Protein AF-A0A3U1AIW7-F1 (afdb_monomer)

InterPro domains:
  IPR001387 Cro/C1-type, helix-turn-helix domain [PF12844] (73-133)
  IPR001387 Cro/C1-type, helix-turn-helix domain [PS50943] (74-128)
  IPR001387 Cro/C1-type, helix-turn-helix domain [SM00530] (73-128)
  IPR001387 Cro/C1-type, helix-turn-helix domain [cd00093] (71-128)
  IPR010982 Lambda repressor-like, DNA-binding domain superfamily [G3DSA:1.10.260.40] (68-135)
  IPR010982 Lambda repressor-like, DNA-binding domain superfamily [SSF47413] (69-133)

Nearest PDB structures (foldseek):
  3jxc-assembly1_L  TM=9.419E-01  e=4.865E-04  Lederbergvirus P22
  6jq1-assembly1_A  TM=8.300E-01  e=6.456E-03  Deinococcus geothermalis DSM 11300
  1y7y-assembly1_B  TM=8.790E-01  e=1.201E-02  Aeromonas hydrophila
  3f52-assembly1_A  TM=8.547E-01  e=2.352E-02  Corynebacterium glutamicum
  2b5a-assembly1_A  TM=8.130E-01  e=2.477E-02  [Bacillus] caldolyticus

Secondary structure (DSSP, 8-state):
--EETTEE-SHHHHHHHHHHHHHHHHHHHTSTTSHHHHHHHHHHHHHHHHHHHHTTGGG------GGGSHHHHHHHHHHHTT--HHHHHHHHTS-HHHHHHHHTTSSPPPHHHHHHHHHHHTS-HHHHHHSPPPP---

Foldseek 3Di:
DDADVNQDLDPVSLVVVLVVLLVVLVVQCVPPVCVVVSVVSNVSNVVSNVVSVVVVVPDDPDDDPVLFDLLCLLVVLCVVVVHDLCRLCVQQVHDSVVNVCSNVVVDPDPPVCLVSSCVSSVHDSCCSNGVDDDPPPD

Structure (mmCIF, N/CA/C/O backbone):
data_AF-A0A3U1AIW7-F1
#
_entry.id   AF-A0A3U1AIW7-F1
#
loop_
_atom_site.group_PDB
_atom_site.id
_atom_site.type_symbol
_atom_site.label_atom_id
_atom_site.label_alt_id
_atom_site.label_comp_id
_atom_site.label_asym_id
_atom_site.label_entity_id
_atom_site.label_seq_id
_atom_site.pdbx_PDB_ins_code
_atom_site.Cartn_x
_atom_site.Cartn_y
_atom_site.Cartn_z
_atom_site.occupancy
_atom_site.B_iso_or_equiv
_atom_site.auth_seq_id
_atom_site.auth_comp_id
_atom_site.auth_asym_id
_atom_site.auth_atom_id
_atom_site.pdbx_PDB_model_num
ATOM 1 N N . MET A 1 1 ? -20.982 2.502 17.516 1.00 56.69 1 MET A N 1
ATOM 2 C CA . MET A 1 1 ? -20.085 2.677 16.355 1.00 56.69 1 MET A CA 1
ATOM 3 C C . MET A 1 1 ? -18.679 2.542 16.910 1.00 56.69 1 MET A C 1
ATOM 5 O O . MET A 1 1 ? -18.445 3.128 17.954 1.00 56.69 1 MET A O 1
ATOM 9 N N . LYS A 1 2 ? -17.823 1.667 16.367 1.00 62.81 2 LYS A N 1
ATOM 10 C CA . LYS A 1 2 ? -16.471 1.479 16.918 1.00 62.81 2 LYS A CA 1
ATOM 11 C C . LYS A 1 2 ? -15.625 2.680 16.483 1.00 62.81 2 LYS A C 1
ATOM 13 O O . LYS A 1 2 ? -15.344 2.817 15.296 1.00 62.81 2 LYS A O 1
ATOM 18 N N . ASP A 1 3 ? -15.258 3.533 17.424 1.00 80.06 3 ASP A N 1
ATOM 19 C CA . ASP A 1 3 ? -14.422 4.707 17.212 1.00 80.06 3 ASP A CA 1
ATOM 20 C C . ASP A 1 3 ? -13.232 4.713 18.185 1.00 80.06 3 ASP A C 1
ATOM 22 O O . ASP A 1 3 ? -13.234 4.046 19.220 1.00 80.06 3 ASP A O 1
ATOM 26 N N . PHE A 1 4 ? -12.176 5.426 17.812 1.00 83.44 4 PHE A N 1
ATOM 27 C CA . PHE A 1 4 ? -11.031 5.730 18.658 1.00 83.44 4 PHE A CA 1
ATOM 28 C C . PHE A 1 4 ? -11.041 7.233 18.907 1.00 83.44 4 PHE A C 1
ATOM 30 O O . PHE A 1 4 ? -10.742 8.010 18.004 1.00 83.44 4 PHE A O 1
ATOM 37 N N . ASN A 1 5 ? -11.449 7.657 20.105 1.00 84.44 5 ASN A N 1
ATOM 38 C CA . ASN A 1 5 ? -11.586 9.078 20.448 1.00 84.44 5 ASN A CA 1
ATOM 39 C C . ASN A 1 5 ? -12.424 9.874 19.420 1.00 84.44 5 ASN A C 1
ATOM 41 O O . ASN A 1 5 ? -12.081 11.000 19.067 1.00 84.44 5 ASN A O 1
ATOM 45 N N . GLY A 1 6 ? -13.505 9.277 18.901 1.00 84.31 6 GLY A N 1
ATOM 46 C CA . GLY A 1 6 ? -14.348 9.877 17.860 1.00 84.31 6 GLY A CA 1
ATOM 47 C C . GLY A 1 6 ? -13.862 9.673 16.418 1.00 84.31 6 GLY A C 1
ATOM 48 O O . GLY A 1 6 ? -14.581 10.030 15.486 1.00 84.31 6 GLY A O 1
ATOM 49 N N . LEU A 1 7 ? -12.681 9.081 16.200 1.00 85.94 7 LEU A N 1
ATOM 50 C CA . LEU A 1 7 ? -12.180 8.715 14.873 1.00 85.94 7 LEU A CA 1
ATOM 51 C C . LEU A 1 7 ? -12.704 7.338 14.455 1.00 85.94 7 LEU A C 1
ATOM 53 O O . LEU A 1 7 ? -12.595 6.362 15.193 1.00 85.94 7 LEU A O 1
ATOM 57 N N . SER A 1 8 ? -13.248 7.250 13.243 1.00 87.62 8 SER A N 1
ATOM 58 C CA . SER A 1 8 ? -13.753 6.004 12.649 1.00 87.62 8 SER A CA 1
ATOM 59 C C . SER A 1 8 ? -12.673 4.921 12.599 1.00 87.62 8 SER A C 1
ATOM 61 O O . 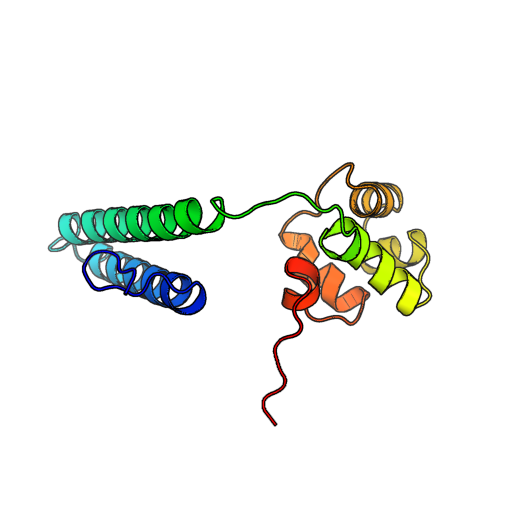SER A 1 8 ? -11.574 5.182 12.134 1.00 87.62 8 SER A O 1
ATOM 63 N N . LEU A 1 9 ? -12.965 3.691 13.020 1.00 86.62 9 LEU A N 1
ATOM 64 C CA . LEU A 1 9 ? -12.025 2.565 12.897 1.00 86.62 9 LEU A CA 1
ATOM 65 C C . LEU A 1 9 ? -12.164 1.791 11.575 1.00 86.62 9 LEU A C 1
ATOM 67 O O . LEU A 1 9 ? -11.628 0.694 11.445 1.00 86.62 9 LEU A O 1
ATOM 71 N N . MET A 1 10 ? -12.884 2.337 10.591 1.00 83.19 10 MET A N 1
ATOM 72 C CA . MET A 1 10 ? -12.970 1.731 9.261 1.00 83.19 10 MET A CA 1
ATOM 73 C C . MET A 1 10 ? -11.609 1.821 8.545 1.00 83.19 10 MET A C 1
ATOM 75 O O . MET A 1 10 ? -11.003 2.895 8.575 1.00 83.19 10 MET A O 1
ATOM 79 N N . PRO A 1 11 ? -11.130 0.764 7.858 1.00 79.44 11 PRO A N 1
ATOM 80 C CA . PRO A 1 11 ? -9.772 0.717 7.299 1.00 79.44 11 PRO A CA 1
ATOM 81 C C . PRO A 1 11 ? -9.395 1.926 6.429 1.00 79.44 11 PRO A C 1
ATOM 83 O O . PRO A 1 11 ? -8.320 2.505 6.586 1.00 79.44 11 PRO A O 1
ATOM 86 N N . GLN A 1 12 ? -10.302 2.370 5.556 1.00 77.69 12 GLN A N 1
ATOM 87 C CA . GLN A 1 12 ? -10.088 3.527 4.684 1.00 77.69 12 GLN A CA 1
ATOM 88 C C . GLN A 1 12 ? -9.984 4.859 5.445 1.00 77.69 12 GLN A C 1
ATOM 90 O O . GLN A 1 12 ? -9.244 5.755 5.030 1.00 77.69 12 GLN A O 1
ATOM 95 N N . ASP A 1 13 ? -10.706 4.990 6.559 1.00 87.00 13 ASP A N 1
ATOM 96 C CA . ASP A 1 13 ? -10.676 6.186 7.397 1.00 87.00 13 ASP A CA 1
ATOM 97 C C . ASP A 1 13 ? -9.420 6.184 8.261 1.00 87.00 13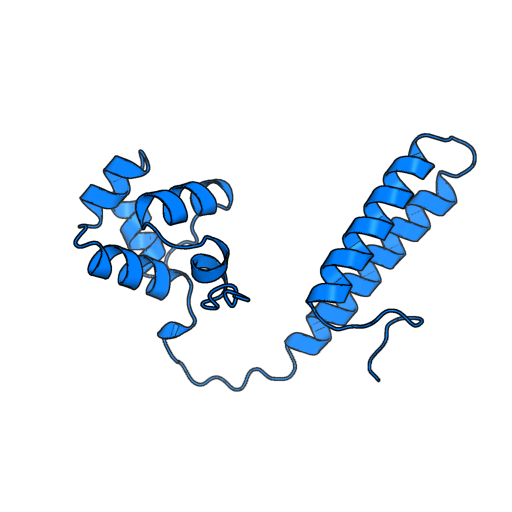 ASP A C 1
ATOM 99 O O . ASP A 1 13 ? -8.776 7.218 8.391 1.00 87.00 13 ASP A O 1
ATOM 103 N N . VAL A 1 14 ? -9.019 5.018 8.774 1.00 89.62 14 VAL A N 1
ATOM 104 C CA . VAL A 1 14 ? -7.794 4.842 9.561 1.00 89.62 14 VAL A CA 1
ATOM 105 C C . VAL A 1 14 ? -6.570 5.253 8.753 1.00 89.62 14 VAL A C 1
ATOM 107 O O . VAL A 1 14 ? -5.778 6.069 9.226 1.00 89.62 14 VAL A O 1
ATOM 110 N N . VAL A 1 15 ? -6.432 4.769 7.514 1.00 88.81 15 VAL A N 1
ATOM 111 C CA . VAL A 1 15 ? -5.304 5.138 6.642 1.00 88.81 15 VAL A CA 1
ATOM 112 C C . VAL A 1 15 ? -5.317 6.637 6.335 1.00 88.81 15 VAL A C 1
ATOM 114 O O . VAL A 1 15 ? -4.302 7.311 6.492 1.00 88.81 15 VAL A O 1
ATOM 117 N N . ARG A 1 16 ? -6.469 7.197 5.944 1.00 90.38 16 ARG A N 1
ATOM 118 C CA . ARG A 1 16 ? -6.572 8.625 5.603 1.00 90.38 16 ARG A CA 1
ATOM 119 C C . ARG A 1 16 ? -6.296 9.529 6.807 1.00 90.38 16 ARG A C 1
ATOM 121 O O . ARG A 1 16 ? -5.535 10.489 6.698 1.00 90.38 16 ARG A O 1
ATOM 128 N N . ASN A 1 17 ? -6.917 9.242 7.945 1.00 91.88 17 ASN A N 1
ATOM 129 C CA . ASN A 1 17 ? -6.809 10.056 9.150 1.00 91.88 17 ASN A CA 1
ATOM 130 C C . ASN A 1 17 ? -5.407 9.960 9.755 1.00 91.88 17 ASN A C 1
ATOM 132 O O . ASN A 1 17 ? -4.846 10.994 10.104 1.00 91.88 17 ASN A O 1
ATOM 136 N N . SER A 1 18 ? -4.807 8.765 9.821 1.00 92.88 18 SER A N 1
ATOM 137 C CA . SER A 1 18 ? -3.425 8.615 10.302 1.00 92.88 18 SER A CA 1
ATOM 138 C C . SER A 1 18 ? -2.440 9.399 9.435 1.00 92.88 18 SER A C 1
ATOM 140 O O . SER A 1 18 ? -1.609 10.129 9.971 1.00 92.88 18 SER A O 1
ATOM 142 N N . LEU A 1 19 ? -2.589 9.355 8.108 1.00 94.31 19 LEU A N 1
ATOM 143 C CA . LEU A 1 19 ? -1.731 10.102 7.188 1.00 94.31 19 LEU A CA 1
ATOM 144 C C . LEU A 1 19 ? -1.887 11.623 7.357 1.00 94.31 19 LEU A C 1
ATOM 146 O O . LEU A 1 19 ? -0.890 12.344 7.393 1.00 94.31 19 LEU A O 1
ATOM 150 N N . ASN A 1 20 ? -3.115 12.113 7.553 1.00 94.56 20 ASN A N 1
ATOM 151 C CA . ASN A 1 20 ? -3.376 13.527 7.844 1.00 94.56 20 ASN A CA 1
ATOM 152 C C . ASN A 1 20 ? -2.784 13.973 9.191 1.00 94.56 20 ASN A C 1
ATOM 154 O O . ASN A 1 20 ? -2.199 15.056 9.272 1.00 94.56 20 ASN A O 1
ATOM 158 N N . ILE A 1 21 ? -2.915 13.152 10.239 1.00 93.56 21 ILE A N 1
ATOM 159 C CA . ILE A 1 21 ? -2.355 13.443 11.566 1.00 93.56 21 ILE A CA 1
ATOM 160 C C . ILE A 1 21 ? -0.827 13.507 11.479 1.00 93.56 21 ILE A C 1
ATOM 162 O O . ILE A 1 21 ? -0.240 14.500 11.902 1.00 93.56 21 ILE A O 1
ATOM 166 N N . ILE A 1 22 ? -0.192 12.515 10.848 1.00 94.38 22 ILE A N 1
ATOM 167 C CA . ILE A 1 22 ? 1.266 12.461 10.664 1.00 94.38 22 ILE A CA 1
ATOM 168 C C . ILE A 1 22 ? 1.761 13.651 9.832 1.00 94.38 22 ILE A C 1
ATOM 170 O O . ILE A 1 22 ? 2.741 14.295 10.200 1.00 94.38 22 ILE A O 1
ATOM 174 N N . SER A 1 23 ? 1.072 13.999 8.741 1.00 94.31 23 SER A N 1
ATOM 175 C CA . SER A 1 23 ? 1.430 15.162 7.917 1.00 94.31 23 SER A CA 1
ATOM 176 C C . SER A 1 23 ? 1.317 16.479 8.693 1.00 94.31 23 SER A C 1
ATOM 178 O O . SER A 1 23 ? 2.148 17.378 8.531 1.00 94.31 23 SER A O 1
ATOM 180 N N . THR A 1 24 ? 0.296 16.609 9.541 1.00 93.94 24 THR A N 1
ATOM 181 C CA . THR A 1 24 ? 0.099 17.795 10.385 1.00 93.94 24 THR A CA 1
ATOM 182 C C . THR A 1 24 ? 1.179 17.875 11.458 1.00 93.94 24 THR A C 1
ATOM 184 O O . THR A 1 24 ? 1.794 18.927 11.620 1.00 93.94 24 THR A O 1
ATOM 187 N N . ALA A 1 25 ? 1.478 16.759 12.126 1.00 93.62 25 ALA A N 1
ATOM 188 C CA . ALA A 1 25 ? 2.565 16.662 13.093 1.00 93.62 25 ALA A CA 1
ATOM 189 C C . ALA A 1 25 ? 3.916 17.019 12.456 1.00 93.62 25 ALA A C 1
ATOM 191 O O . ALA A 1 25 ? 4.656 17.832 13.002 1.00 93.62 25 ALA A O 1
ATOM 192 N N . GLY A 1 26 ? 4.198 16.512 11.252 1.00 92.19 26 GLY A N 1
ATOM 193 C CA . GLY A 1 26 ? 5.400 16.858 10.492 1.00 92.19 26 GLY A CA 1
ATOM 194 C C . GLY A 1 26 ? 5.485 18.343 10.128 1.00 92.19 26 GLY A C 1
ATOM 195 O O . GLY A 1 26 ? 6.568 18.917 10.125 1.00 92.19 26 GLY A O 1
ATOM 196 N N . THR A 1 27 ? 4.352 19.001 9.869 1.00 92.94 27 THR A N 1
ATOM 197 C CA . THR A 1 27 ? 4.325 20.456 9.646 1.00 92.94 27 THR A CA 1
ATOM 198 C C . THR A 1 27 ? 4.592 21.211 10.950 1.00 92.94 27 THR A C 1
ATOM 200 O O . THR A 1 27 ? 5.390 22.147 10.970 1.00 92.94 27 THR A O 1
ATOM 203 N N . LEU A 1 28 ? 3.972 20.791 12.055 1.00 91.44 28 LEU A N 1
ATOM 204 C CA . LEU A 1 28 ? 4.129 21.415 13.371 1.00 91.44 28 LEU A CA 1
ATOM 205 C C . LEU A 1 28 ? 5.535 21.232 13.951 1.00 91.44 28 LEU A C 1
ATOM 207 O O . LEU A 1 28 ? 6.042 22.158 14.580 1.00 91.44 28 LEU A O 1
ATOM 211 N N . SER A 1 29 ? 6.197 20.103 13.689 1.00 87.88 29 SER A N 1
ATOM 212 C CA . SER A 1 29 ? 7.552 19.830 14.181 1.00 87.88 29 SER A CA 1
ATOM 213 C C . SER A 1 29 ? 8.610 20.763 13.582 1.00 87.88 29 SER A C 1
ATOM 215 O O . SER A 1 29 ? 9.640 21.004 14.209 1.00 87.88 29 SER A O 1
ATOM 217 N N . THR A 1 30 ? 8.341 21.371 12.418 1.00 89.56 30 THR A N 1
ATOM 218 C CA . THR A 1 30 ? 9.205 22.426 11.850 1.00 89.56 30 THR A CA 1
ATOM 219 C C . THR A 1 30 ? 9.177 23.725 12.661 1.00 89.56 30 THR A C 1
ATOM 221 O O . THR A 1 30 ? 10.087 24.547 12.551 1.00 89.56 30 THR A O 1
ATOM 224 N N . SER A 1 31 ? 8.149 23.917 13.491 1.00 88.12 31 SER A N 1
ATOM 225 C CA . SER A 1 31 ? 7.989 25.075 14.364 1.00 88.12 31 SER A CA 1
ATOM 226 C C . SER A 1 31 ? 8.386 24.717 15.797 1.00 88.12 31 SER A C 1
ATOM 228 O O . SER A 1 31 ? 7.690 23.962 16.470 1.00 88.12 31 SER A O 1
ATOM 230 N N . CYS A 1 32 ? 9.453 25.327 16.329 1.00 76.62 32 CYS A N 1
ATOM 231 C CA . CYS A 1 32 ? 9.964 25.048 17.685 1.00 76.62 32 CYS A CA 1
ATOM 232 C C . CYS A 1 32 ? 8.940 25.270 18.819 1.00 76.62 32 CYS A C 1
ATOM 234 O O . CYS A 1 32 ? 9.167 24.846 19.947 1.00 76.62 32 CYS A O 1
ATOM 236 N N . GLN A 1 33 ? 7.837 25.970 18.544 1.00 90.75 33 GLN A N 1
ATOM 237 C CA . GLN A 1 33 ? 6.770 26.255 19.504 1.00 90.75 33 GLN A CA 1
ATOM 238 C C . GLN A 1 33 ? 5.776 25.094 19.676 1.00 90.75 33 GLN A C 1
ATOM 240 O O . GLN A 1 33 ? 5.062 25.056 20.674 1.00 90.75 33 GLN A O 1
ATOM 245 N N . TYR A 1 34 ? 5.738 24.149 18.732 1.00 90.19 34 TYR A N 1
ATOM 246 C CA . TYR A 1 34 ? 4.755 23.062 18.700 1.00 90.19 34 TYR A CA 1
ATOM 247 C C . TYR A 1 34 ? 5.396 21.671 18.656 1.00 90.19 34 TYR A C 1
ATOM 249 O O . TYR A 1 34 ? 4.705 20.704 18.353 1.00 90.19 34 TYR A O 1
ATOM 257 N N . SER A 1 35 ? 6.688 21.545 18.974 1.00 88.56 35 SER A N 1
ATOM 258 C CA . SER A 1 35 ? 7.404 20.263 18.911 1.00 88.56 35 SER A CA 1
ATOM 259 C C . SER A 1 35 ? 6.777 19.198 19.812 1.00 88.56 35 SER A C 1
ATOM 261 O O . SER A 1 35 ? 6.489 18.106 19.347 1.00 88.56 35 SER A O 1
ATOM 263 N N . GLN A 1 36 ? 6.462 19.546 21.062 1.00 92.94 36 GLN A N 1
ATOM 264 C CA . GLN A 1 36 ? 5.831 18.614 21.999 1.00 92.94 36 GLN A CA 1
ATOM 265 C C . GLN A 1 36 ? 4.440 18.164 21.523 1.00 92.94 36 GLN A C 1
ATOM 267 O O . GLN A 1 36 ? 4.102 16.990 21.608 1.00 92.94 36 GLN A O 1
ATOM 272 N N . LEU A 1 37 ? 3.649 19.088 20.970 1.00 91.94 37 LEU A N 1
ATOM 273 C CA . LEU A 1 37 ? 2.339 18.762 20.406 1.00 91.94 37 LEU A CA 1
ATOM 274 C C . LEU A 1 37 ? 2.467 17.871 19.161 1.00 91.94 37 LEU A C 1
ATOM 276 O O . LEU A 1 37 ? 1.639 16.992 18.947 1.00 91.94 37 LEU A O 1
ATOM 280 N N . ALA A 1 38 ? 3.489 18.094 18.333 1.00 92.75 38 ALA A N 1
ATOM 281 C CA . ALA A 1 38 ? 3.764 17.253 17.175 1.00 92.75 38 ALA A CA 1
ATOM 282 C C . ALA A 1 38 ? 4.108 15.814 17.591 1.00 92.75 38 ALA A C 1
ATOM 284 O O . ALA A 1 38 ? 3.572 14.882 16.995 1.00 92.75 38 ALA A O 1
ATOM 285 N N . ASP A 1 39 ? 4.931 15.640 18.627 1.00 92.75 39 ASP A N 1
ATOM 286 C CA . ASP A 1 39 ? 5.278 14.321 19.167 1.00 92.75 39 ASP A CA 1
ATOM 287 C C . ASP A 1 39 ? 4.029 13.599 19.711 1.00 92.75 39 ASP A C 1
ATOM 289 O O . ASP A 1 39 ? 3.756 12.461 19.331 1.00 92.75 39 ASP A O 1
ATOM 293 N N . GLU A 1 40 ? 3.190 14.293 20.490 1.00 95.00 40 GLU A N 1
ATOM 294 C CA . GLU A 1 40 ? 1.924 13.742 21.003 1.00 95.00 40 GLU A CA 1
ATOM 295 C C . GLU A 1 40 ? 0.961 13.324 19.873 1.00 95.00 40 GLU A C 1
ATOM 297 O O . GLU A 1 40 ? 0.282 12.299 19.966 1.00 95.00 40 GLU A O 1
ATOM 302 N N . LEU A 1 41 ? 0.906 14.081 18.771 1.00 93.31 41 LEU A N 1
ATOM 303 C CA . LEU A 1 41 ? 0.090 13.725 17.605 1.00 93.31 41 LEU A CA 1
ATOM 304 C C . LEU A 1 41 ? 0.598 12.464 16.892 1.00 93.31 41 LEU A C 1
ATOM 306 O O . LEU A 1 41 ? -0.217 11.681 16.397 1.00 93.31 41 LEU A O 1
ATOM 310 N N . ILE A 1 42 ? 1.916 12.247 16.841 1.00 94.25 42 ILE A N 1
ATOM 311 C CA . ILE A 1 42 ? 2.503 11.019 16.284 1.00 94.25 42 ILE A CA 1
ATOM 312 C C . ILE A 1 42 ? 2.119 9.819 17.154 1.00 94.25 42 ILE A C 1
ATOM 314 O O . ILE A 1 42 ? 1.658 8.807 16.621 1.00 94.25 42 ILE A O 1
ATOM 318 N N . ASP A 1 43 ? 2.223 9.951 18.477 1.00 94.19 43 ASP A N 1
ATOM 319 C CA . ASP A 1 43 ? 1.839 8.895 19.419 1.00 94.19 43 ASP A CA 1
ATOM 320 C C . ASP A 1 43 ? 0.353 8.528 19.286 1.00 94.19 43 ASP A C 1
ATOM 322 O O . ASP A 1 43 ? -0.005 7.347 19.229 1.00 94.19 43 ASP A O 1
ATOM 326 N N . ILE A 1 44 ? -0.522 9.529 19.139 1.00 92.12 44 ILE A N 1
ATOM 327 C CA . ILE A 1 44 ? -1.956 9.321 18.896 1.00 92.12 44 ILE A CA 1
ATOM 328 C C . ILE A 1 44 ? -2.195 8.584 17.571 1.00 92.12 44 ILE A C 1
ATOM 330 O O . ILE A 1 44 ? -3.024 7.671 17.524 1.00 92.12 44 ILE A O 1
ATOM 334 N N . ALA A 1 45 ? -1.486 8.947 16.496 1.00 93.44 45 ALA A N 1
ATOM 335 C CA . ALA A 1 45 ? -1.615 8.269 15.205 1.00 93.44 45 ALA A CA 1
ATOM 336 C C . ALA A 1 45 ? -1.205 6.790 15.294 1.00 93.44 45 ALA A C 1
ATOM 338 O O . ALA A 1 45 ? -1.895 5.930 14.742 1.00 93.44 45 ALA A O 1
ATOM 339 N N . LEU A 1 46 ? -0.127 6.485 16.022 1.00 90.62 46 LEU A N 1
ATOM 340 C CA . LEU A 1 46 ? 0.326 5.113 16.257 1.00 90.62 46 LEU A CA 1
ATOM 341 C C . LEU A 1 46 ? -0.682 4.312 17.086 1.00 90.62 46 LEU A C 1
ATOM 343 O O . LEU A 1 46 ? -1.001 3.174 16.739 1.00 90.62 46 LEU A O 1
ATOM 347 N N . GLN A 1 47 ? -1.227 4.905 18.150 1.00 91.50 47 GLN A N 1
ATOM 348 C CA . GLN A 1 47 ? -2.227 4.242 18.984 1.00 91.50 47 GLN A CA 1
ATOM 349 C C . GLN A 1 47 ? -3.511 3.938 18.201 1.00 91.50 47 GLN A C 1
ATOM 351 O O . GLN A 1 47 ? -4.065 2.845 18.315 1.00 91.50 47 GLN A O 1
ATOM 356 N N . TYR A 1 48 ? -3.947 4.875 17.361 1.00 90.94 48 TYR A N 1
ATOM 357 C CA . TYR A 1 48 ? -5.103 4.707 16.487 1.00 90.94 48 TYR A CA 1
ATOM 358 C C . TYR A 1 48 ? -4.905 3.589 15.450 1.00 90.94 48 TYR A C 1
ATOM 360 O O . TYR A 1 48 ? -5.801 2.765 15.260 1.00 90.94 48 TYR A O 1
ATOM 368 N N . LEU A 1 49 ? -3.722 3.513 14.826 1.00 90.25 49 LEU A N 1
ATOM 369 C CA . LEU A 1 49 ? -3.359 2.429 13.903 1.00 90.25 49 LEU A CA 1
ATOM 370 C C . LEU A 1 49 ? -3.361 1.061 14.598 1.00 90.25 49 LEU A C 1
ATOM 372 O O . LEU A 1 49 ? -3.885 0.091 14.051 1.00 90.25 49 LEU A O 1
ATOM 376 N N . ASN A 1 50 ? -2.819 0.981 15.814 1.00 87.19 50 ASN A N 1
ATOM 377 C CA . ASN A 1 50 ? -2.774 -0.267 16.574 1.00 87.19 50 ASN A CA 1
ATOM 378 C C . ASN A 1 50 ? -4.181 -0.754 16.965 1.00 87.19 50 ASN A C 1
ATOM 380 O O . ASN A 1 50 ? -4.509 -1.927 16.797 1.00 87.19 50 ASN A O 1
ATOM 384 N N . GLU A 1 51 ? -5.048 0.158 17.413 1.00 85.88 51 GLU A N 1
ATOM 385 C CA . GLU A 1 51 ? -6.440 -0.154 17.760 1.00 85.88 51 GLU A CA 1
ATOM 386 C C . GLU A 1 51 ? -7.240 -0.668 16.549 1.00 85.88 51 GLU A C 1
ATOM 388 O O . GLU A 1 51 ? -8.108 -1.534 16.691 1.00 85.88 51 GLU A O 1
ATOM 393 N N . ALA A 1 52 ? -6.948 -0.155 15.350 1.00 82.69 52 ALA A N 1
ATOM 394 C CA . ALA A 1 52 ? -7.531 -0.655 14.109 1.00 82.69 52 ALA A CA 1
ATOM 395 C C . ALA A 1 52 ? -7.013 -2.059 13.744 1.00 82.69 52 ALA A C 1
ATOM 397 O O . ALA A 1 52 ? -7.793 -2.900 13.298 1.00 82.69 52 ALA A O 1
ATOM 398 N N . CYS A 1 53 ? -5.728 -2.340 13.986 1.00 71.50 53 CYS A N 1
ATOM 399 C CA . CYS A 1 53 ? -5.1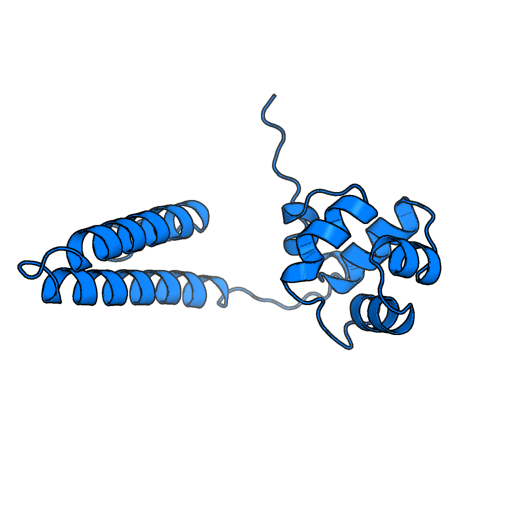08 -3.636 13.699 1.00 71.50 53 CYS A CA 1
ATOM 400 C C . CYS A 1 53 ? -5.674 -4.755 14.597 1.00 71.50 53 CYS A C 1
ATOM 402 O O . CYS A 1 53 ? -6.236 -5.728 14.099 1.00 71.50 53 CYS A O 1
ATOM 404 N N . VAL A 1 54 ? -5.676 -4.549 15.922 1.00 66.38 54 VAL A N 1
ATOM 405 C CA . VAL A 1 54 ? -6.135 -5.538 16.925 1.00 66.38 54 VAL A CA 1
ATOM 406 C C . VAL A 1 54 ? -7.605 -5.941 16.739 1.00 66.38 54 VAL A C 1
ATOM 408 O O . VAL A 1 54 ? -8.006 -7.056 17.071 1.00 66.38 54 VAL A O 1
ATOM 411 N N . LYS A 1 55 ? -8.437 -5.051 16.190 1.00 59.50 55 LYS A N 1
ATOM 412 C CA . LYS A 1 55 ? -9.853 -5.338 15.911 1.00 59.50 55 LYS A CA 1
ATOM 413 C C . LYS A 1 55 ? -10.078 -6.153 14.639 1.00 59.50 55 LYS A C 1
ATOM 415 O O . LYS A 1 55 ? -11.169 -6.697 14.493 1.00 59.50 55 LYS A O 1
ATOM 420 N N . THR A 1 56 ? -9.083 -6.233 13.760 1.00 51.91 56 THR A N 1
ATOM 421 C CA . THR A 1 56 ? -9.146 -6.993 12.505 1.00 51.91 56 THR A CA 1
ATOM 422 C C . THR A 1 56 ? -8.731 -8.455 12.726 1.00 51.91 56 THR A C 1
ATOM 424 O O . THR A 1 56 ? -9.313 -9.354 12.128 1.00 51.91 56 THR A O 1
ATOM 427 N N . ASP A 1 57 ? -7.829 -8.717 13.678 1.00 48.22 57 ASP A N 1
ATOM 428 C CA . ASP A 1 57 ? -7.327 -10.067 13.992 1.00 48.22 57 ASP A CA 1
ATOM 429 C C . ASP A 1 57 ? -8.302 -10.952 14.797 1.00 48.22 57 ASP A C 1
ATOM 431 O O . ASP A 1 57 ? -8.090 -12.156 14.941 1.00 48.22 57 ASP A O 1
ATOM 435 N N . ALA A 1 58 ? -9.392 -1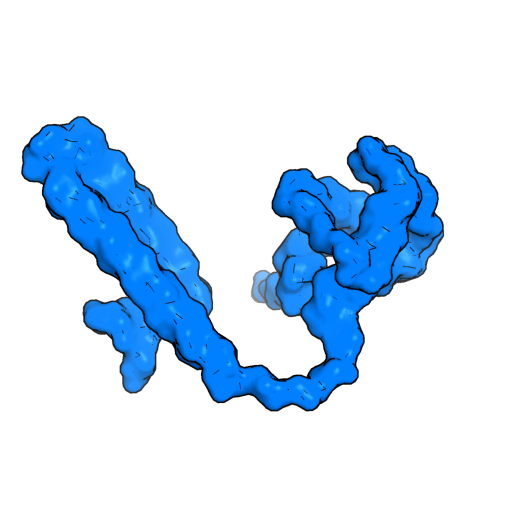0.388 15.329 1.00 49.22 58 ALA A N 1
ATOM 436 C CA . ALA A 1 58 ? -10.341 -11.120 16.174 1.00 49.22 58 ALA A CA 1
ATOM 437 C C . ALA A 1 58 ? -11.324 -12.038 15.404 1.00 49.22 58 ALA A C 1
ATOM 439 O O . ALA A 1 58 ? -12.093 -12.754 16.044 1.00 49.22 58 ALA A O 1
ATOM 440 N N . GLU A 1 59 ? -11.308 -12.056 14.064 1.00 47.41 59 GLU A N 1
ATOM 441 C CA . GLU A 1 59 ? -12.229 -12.854 13.227 1.00 47.41 59 GLU A CA 1
ATOM 442 C C . GLU A 1 59 ? -11.526 -13.736 12.172 1.00 47.41 59 GLU A C 1
ATOM 444 O O . GLU A 1 59 ? -12.039 -13.925 11.073 1.00 47.41 59 GLU A O 1
ATOM 449 N N . LEU A 1 60 ? -10.372 -14.341 12.474 1.00 42.72 60 LEU A N 1
ATOM 450 C CA . LEU A 1 60 ? -9.754 -15.316 11.560 1.00 42.72 60 LEU A CA 1
ATOM 451 C C . LEU A 1 60 ? -10.081 -16.761 11.958 1.00 42.72 60 LEU A C 1
ATOM 453 O O . LEU A 1 60 ? -9.269 -17.489 12.528 1.00 42.72 60 LEU A O 1
ATOM 457 N N . HIS A 1 61 ? -11.293 -17.194 11.597 1.00 49.25 61 HIS A N 1
ATOM 458 C CA . HIS A 1 61 ? -11.555 -18.611 11.356 1.00 49.25 61 HIS A CA 1
ATOM 459 C C . HIS A 1 61 ? -10.775 -19.031 10.105 1.00 49.25 61 HIS A C 1
ATOM 461 O O . HIS A 1 61 ? -11.028 -18.554 9.002 1.00 49.25 61 HIS A O 1
ATOM 467 N N . THR A 1 62 ? -9.809 -19.926 10.290 1.00 48.75 62 THR A N 1
ATOM 468 C CA . THR A 1 62 ? -9.014 -20.502 9.212 1.00 48.75 62 THR A CA 1
ATOM 469 C C . THR A 1 62 ? -9.872 -21.466 8.391 1.00 48.75 62 THR A C 1
ATOM 471 O O . THR A 1 62 ? -10.125 -22.607 8.774 1.00 48.75 62 THR A O 1
ATOM 474 N N . SER A 1 63 ? -10.310 -21.018 7.222 1.00 46.53 63 SER A N 1
ATOM 475 C CA . SER A 1 63 ? -10.549 -21.909 6.091 1.00 46.53 63 SER A CA 1
ATOM 476 C C . SER A 1 63 ? -9.569 -21.505 5.006 1.00 46.53 63 SER A C 1
ATOM 478 O O . SER A 1 63 ? -9.672 -20.424 4.435 1.00 46.53 63 SER A O 1
ATOM 480 N N . ASP A 1 64 ? -8.576 -22.366 4.824 1.00 51.28 64 ASP A N 1
ATOM 481 C CA . ASP A 1 64 ? -7.543 -22.329 3.802 1.00 51.28 64 ASP A CA 1
ATOM 482 C C . ASP A 1 64 ? -8.176 -22.258 2.403 1.00 51.28 64 ASP A C 1
ATOM 484 O O . ASP A 1 64 ? -8.436 -23.273 1.765 1.00 51.28 64 ASP A O 1
ATOM 488 N N . ASP A 1 65 ? -8.486 -21.046 1.951 1.00 50.81 65 ASP A N 1
ATOM 489 C CA . ASP A 1 65 ? -8.679 -20.754 0.539 1.00 50.81 65 ASP A CA 1
ATOM 490 C C . ASP A 1 65 ? -7.360 -20.183 0.021 1.00 50.81 65 ASP A C 1
ATOM 492 O O . ASP A 1 65 ? -7.017 -19.019 0.272 1.00 50.81 65 ASP A O 1
ATOM 496 N N . GLY A 1 66 ? -6.594 -21.026 -0.678 1.00 52.59 66 GLY A N 1
ATOM 497 C CA . GLY A 1 66 ? -5.330 -20.656 -1.316 1.00 52.59 66 GLY A CA 1
ATOM 498 C C . GLY A 1 66 ? -5.432 -19.382 -2.164 1.00 52.59 66 GLY A C 1
ATOM 499 O O . GLY A 1 66 ? -4.442 -18.676 -2.307 1.00 52.59 66 GLY A O 1
ATOM 500 N N . SER A 1 67 ? -6.629 -18.988 -2.616 1.00 54.78 67 SER A N 1
ATOM 501 C CA . SER A 1 67 ? -6.863 -17.732 -3.340 1.00 54.78 67 SER A CA 1
ATOM 502 C C . SER A 1 67 ? -6.535 -16.448 -2.547 1.00 54.78 67 SER A C 1
ATOM 504 O O . SER A 1 67 ? -6.428 -15.368 -3.139 1.00 54.78 67 SER A O 1
ATOM 506 N N . THR A 1 68 ? -6.351 -1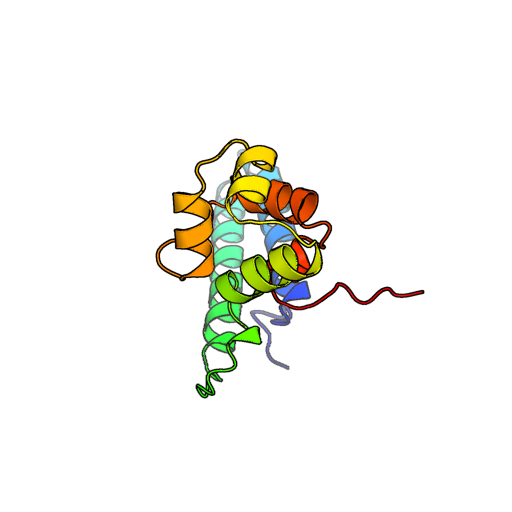6.528 -1.224 1.00 66.19 68 THR A N 1
ATOM 507 C CA . THR A 1 68 ? -6.157 -15.347 -0.357 1.00 66.19 68 THR A CA 1
ATOM 508 C C . THR A 1 68 ? -4.684 -14.983 -0.134 1.00 66.19 68 THR A C 1
ATOM 510 O O . THR A 1 68 ? -4.391 -13.876 0.328 1.00 66.19 68 THR A O 1
ATOM 513 N N . ARG A 1 69 ? -3.727 -15.842 -0.506 1.00 83.81 69 ARG A N 1
ATOM 514 C CA . ARG A 1 69 ? -2.292 -15.567 -0.305 1.00 83.81 69 ARG A CA 1
ATOM 515 C C . ARG A 1 69 ? -1.671 -14.808 -1.479 1.00 83.81 69 ARG A C 1
ATOM 517 O O . ARG A 1 69 ? -2.059 -14.984 -2.634 1.00 83.81 69 ARG A O 1
ATOM 524 N N . LEU A 1 70 ? -0.692 -13.953 -1.172 1.00 89.25 70 LEU A N 1
ATOM 525 C CA . LEU A 1 70 ? 0.065 -13.186 -2.170 1.00 89.25 70 LEU A CA 1
ATOM 526 C C . LEU A 1 70 ? 0.793 -14.118 -3.149 1.00 89.25 70 LEU A C 1
ATOM 528 O O . LEU A 1 70 ? 0.726 -13.899 -4.357 1.00 89.25 70 LEU A O 1
ATOM 532 N N . SER A 1 71 ? 1.408 -15.180 -2.629 1.00 91.94 71 SER A N 1
ATOM 533 C CA . SER A 1 71 ? 2.079 -16.244 -3.384 1.00 91.94 71 SER A CA 1
ATOM 534 C C . SER A 1 71 ? 1.185 -16.831 -4.481 1.00 91.94 71 SER A C 1
ATOM 536 O O . SER A 1 71 ? 1.527 -16.792 -5.665 1.00 91.94 71 SER A O 1
ATOM 538 N N . SER A 1 72 ? -0.030 -17.247 -4.119 1.00 90.12 72 SER A N 1
ATOM 539 C CA . SER A 1 72 ? -1.003 -17.797 -5.069 1.00 90.12 72 SER A CA 1
ATOM 540 C C . SER A 1 72 ? -1.483 -16.777 -6.107 1.00 90.12 72 SER A C 1
ATOM 542 O O . SER A 1 72 ? -1.720 -17.143 -7.256 1.00 90.12 72 SER A O 1
ATOM 544 N N . ARG A 1 73 ? -1.589 -15.486 -5.757 1.00 91.75 73 ARG A N 1
ATOM 545 C CA . ARG A 1 73 ? -1.945 -14.430 -6.726 1.00 91.75 73 ARG A 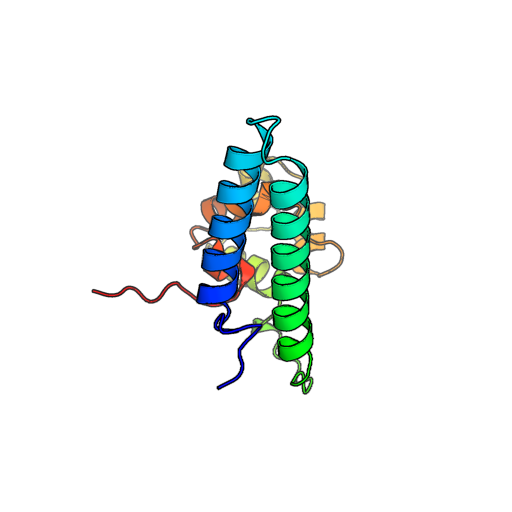CA 1
ATOM 546 C C . ARG A 1 73 ? -0.830 -14.131 -7.719 1.00 91.75 73 ARG A C 1
ATOM 548 O O . ARG A 1 73 ? -1.129 -13.896 -8.889 1.00 91.75 73 ARG A O 1
ATOM 555 N N . ILE A 1 74 ? 0.429 -14.147 -7.277 1.00 93.38 74 ILE A N 1
ATOM 556 C CA . ILE A 1 74 ? 1.590 -13.998 -8.166 1.00 93.38 74 ILE A CA 1
ATOM 557 C C . ILE A 1 74 ? 1.582 -15.131 -9.195 1.00 93.38 74 ILE A C 1
ATOM 559 O O . ILE A 1 74 ? 1.602 -14.853 -10.396 1.00 93.38 74 ILE A O 1
ATOM 563 N N . GLN A 1 75 ? 1.446 -16.377 -8.728 1.00 93.38 75 GLN A N 1
ATOM 564 C CA . GLN A 1 75 ? 1.387 -17.552 -9.594 1.00 93.38 75 GLN A CA 1
ATOM 565 C C . GLN A 1 75 ? 0.213 -17.471 -10.579 1.00 93.38 75 GLN A C 1
ATOM 567 O O . GLN A 1 75 ? 0.408 -17.586 -11.790 1.00 93.38 75 GLN A O 1
ATOM 572 N N . LEU A 1 76 ? -0.999 -17.207 -10.081 1.00 90.44 76 LEU A N 1
ATOM 573 C CA . LEU A 1 76 ? -2.205 -17.122 -10.905 1.00 90.44 76 LEU A CA 1
ATOM 574 C C . LEU A 1 76 ? -2.076 -16.051 -11.996 1.00 90.44 76 LEU A C 1
ATOM 576 O O . LEU A 1 76 ? -2.406 -16.294 -13.157 1.00 90.44 76 LEU A O 1
ATOM 580 N N . ALA A 1 77 ? -1.580 -14.863 -11.643 1.00 91.81 77 ALA A N 1
ATOM 581 C CA . ALA A 1 77 ? -1.391 -13.784 -12.603 1.00 91.81 77 ALA A CA 1
ATOM 582 C C . ALA A 1 77 ? -0.321 -14.132 -13.647 1.00 91.81 77 ALA A C 1
ATOM 584 O O . ALA A 1 77 ? -0.494 -13.830 -14.831 1.00 91.81 77 ALA A O 1
ATOM 585 N N . ARG A 1 78 ? 0.762 -14.801 -13.230 1.00 94.88 78 ARG A N 1
ATOM 586 C CA . ARG A 1 78 ? 1.829 -15.252 -14.128 1.00 94.88 78 ARG A CA 1
ATOM 587 C C . ARG A 1 78 ? 1.296 -16.261 -15.145 1.00 94.88 78 ARG A C 1
ATOM 589 O O . ARG A 1 78 ? 1.541 -16.106 -16.343 1.00 94.88 78 ARG A O 1
ATOM 596 N N . GLU A 1 79 ? 0.549 -17.256 -14.675 1.00 91.88 79 GLU A N 1
ATOM 597 C CA . GLU A 1 79 ? -0.060 -18.298 -15.504 1.00 91.88 79 GLU A CA 1
ATOM 598 C C . GLU A 1 79 ? -1.108 -17.725 -16.462 1.00 91.88 79 GLU A C 1
ATOM 600 O O . GLU A 1 79 ? -1.095 -18.050 -17.649 1.00 91.88 79 GLU A O 1
ATOM 605 N N . ASN A 1 80 ? -1.953 -16.801 -15.996 1.00 88.44 80 ASN A N 1
ATOM 606 C CA . ASN A 1 80 ? -2.947 -16.137 -16.840 1.00 88.44 80 ASN A CA 1
ATOM 607 C C . ASN A 1 80 ? -2.307 -15.286 -17.950 1.00 88.44 80 ASN A C 1
ATOM 609 O O . ASN A 1 80 ? -2.849 -15.176 -19.048 1.00 88.44 80 ASN A O 1
ATOM 613 N N . PHE A 1 81 ? -1.131 -14.708 -17.691 1.00 89.56 81 PHE A N 1
ATOM 614 C CA . PHE A 1 81 ? -0.357 -13.986 -18.702 1.00 89.56 81 PHE A CA 1
ATOM 615 C C . PHE A 1 81 ? 0.512 -14.909 -19.581 1.00 89.56 81 PHE A C 1
ATOM 617 O O . PHE A 1 81 ? 1.228 -14.428 -20.461 1.00 89.56 81 PHE A O 1
ATOM 624 N N . GLY A 1 82 ? 0.459 -16.230 -19.362 1.00 90.50 82 GLY A N 1
ATOM 625 C CA . GLY A 1 82 ? 1.197 -17.231 -20.134 1.00 90.50 82 GLY A CA 1
ATOM 626 C C . GLY A 1 82 ? 2.715 -17.157 -19.962 1.00 90.50 82 GLY A C 1
ATOM 627 O O . GLY A 1 82 ? 3.449 -17.529 -20.877 1.00 90.50 82 GLY A O 1
ATOM 628 N N . LEU A 1 83 ? 3.196 -16.637 -18.829 1.00 92.88 83 LEU A N 1
ATOM 629 C CA . LEU A 1 83 ? 4.625 -16.508 -18.538 1.00 92.88 83 LEU A CA 1
ATOM 630 C C . LEU A 1 83 ? 5.138 -17.724 -17.771 1.00 92.88 83 LEU A C 1
ATOM 632 O O . LEU A 1 83 ? 4.482 -18.226 -16.861 1.00 92.88 83 LEU A O 1
ATOM 636 N N . THR A 1 84 ? 6.364 -18.145 -18.063 1.00 95.56 84 THR A N 1
ATOM 637 C CA . THR A 1 84 ? 7.129 -19.002 -17.147 1.00 95.56 84 THR A CA 1
ATOM 638 C C . THR A 1 84 ? 7.743 -18.164 -16.018 1.00 95.56 84 THR A C 1
ATOM 640 O O . THR A 1 84 ? 7.882 -16.944 -16.151 1.00 95.56 84 THR A O 1
ATOM 643 N N . GLU A 1 85 ? 8.146 -18.795 -14.910 1.00 95.38 85 GLU A N 1
ATOM 644 C CA . GLU A 1 85 ? 8.889 -18.119 -13.828 1.00 95.38 85 GLU A CA 1
ATOM 645 C C . GLU A 1 85 ? 10.130 -17.395 -14.377 1.00 95.38 85 GLU A C 1
ATOM 647 O O . GLU A 1 85 ? 10.385 -16.236 -14.050 1.00 95.38 85 GLU A O 1
ATOM 652 N N . ALA A 1 86 ? 10.843 -18.030 -15.313 1.00 95.06 86 ALA A N 1
ATOM 653 C CA . ALA A 1 86 ? 12.011 -17.458 -15.973 1.00 95.06 86 ALA A CA 1
ATOM 654 C C . ALA A 1 86 ? 11.669 -16.235 -16.844 1.00 95.06 86 ALA A C 1
ATOM 656 O O . ALA A 1 86 ? 12.465 -15.300 -16.947 1.00 95.06 86 ALA A O 1
ATOM 657 N N . ASP A 1 87 ? 10.495 -16.202 -17.482 1.00 95.25 87 ASP A N 1
ATOM 658 C CA . ASP A 1 87 ? 10.052 -15.038 -18.260 1.00 95.25 87 ASP A CA 1
ATOM 659 C C . ASP A 1 87 ? 9.736 -13.847 -17.355 1.00 95.25 87 ASP A C 1
ATOM 661 O O . ASP A 1 87 ? 10.114 -12.712 -17.666 1.00 95.25 87 ASP A O 1
ATOM 665 N N . LEU A 1 88 ? 9.068 -14.108 -16.229 1.00 95.25 88 LEU A N 1
ATOM 666 C CA . LEU A 1 88 ? 8.775 -13.096 -15.221 1.00 95.25 88 LEU A CA 1
ATOM 667 C C . LEU A 1 88 ? 10.068 -12.576 -14.579 1.00 95.25 88 LEU A C 1
ATOM 669 O O . LEU A 1 88 ? 10.269 -11.364 -14.498 1.00 95.25 88 LEU A O 1
ATOM 673 N N . ALA A 1 89 ? 10.991 -13.474 -14.236 1.00 96.06 89 ALA A N 1
ATOM 674 C CA . ALA A 1 89 ? 12.294 -13.130 -13.684 1.00 96.06 89 ALA A CA 1
ATOM 675 C C . ALA A 1 89 ? 13.089 -12.205 -14.618 1.00 96.06 89 ALA A C 1
ATOM 677 O O . ALA A 1 89 ? 13.603 -11.171 -14.188 1.00 96.06 89 ALA A O 1
ATOM 678 N N . ARG A 1 90 ? 13.105 -12.504 -15.926 1.00 95.31 90 ARG A N 1
ATOM 679 C CA . ARG A 1 90 ? 13.745 -11.649 -16.941 1.00 95.31 90 ARG A CA 1
ATOM 680 C C . ARG A 1 90 ? 13.102 -10.268 -17.047 1.00 95.31 90 ARG A C 1
ATOM 682 O O . ARG A 1 90 ? 13.819 -9.288 -17.222 1.00 95.31 90 ARG A O 1
ATOM 689 N N . LYS A 1 91 ? 11.773 -10.165 -16.931 1.00 94.44 91 LYS A N 1
ATOM 690 C CA . LYS A 1 91 ? 11.062 -8.870 -16.929 1.00 94.44 91 LYS A CA 1
ATOM 691 C C . LYS A 1 91 ? 11.386 -8.029 -15.695 1.00 94.44 91 LYS A C 1
ATOM 693 O O . LYS A 1 91 ? 11.454 -6.809 -15.803 1.00 94.44 91 LYS A O 1
ATOM 698 N N . LEU A 1 92 ? 11.576 -8.677 -14.549 1.00 93.75 92 LEU A N 1
ATOM 699 C CA . LEU A 1 92 ? 11.859 -8.034 -13.263 1.00 93.75 92 LEU A CA 1
ATOM 700 C C . LEU A 1 92 ? 13.358 -7.856 -12.989 1.00 93.75 92 LEU A C 1
ATOM 702 O O . LEU A 1 92 ? 13.724 -7.293 -11.961 1.00 93.75 92 LEU A O 1
ATOM 706 N N . ASN A 1 93 ? 14.218 -8.319 -13.902 1.00 94.50 93 ASN A N 1
ATOM 707 C CA . ASN A 1 93 ? 15.670 -8.340 -13.737 1.00 94.50 93 ASN A CA 1
ATOM 708 C C . ASN A 1 93 ? 16.101 -9.024 -12.419 1.00 94.50 93 ASN A C 1
ATOM 710 O O . ASN A 1 93 ? 16.955 -8.522 -11.690 1.00 94.50 93 ASN A O 1
ATOM 714 N N . THR A 1 94 ? 15.470 -10.161 -12.114 1.00 94.50 94 THR A N 1
ATOM 715 C CA . THR A 1 94 ? 15.740 -11.016 -10.946 1.00 94.50 94 THR A CA 1
ATOM 716 C C . THR A 1 94 ? 16.014 -12.459 -11.394 1.00 94.50 94 THR A C 1
ATOM 718 O O . THR A 1 94 ? 16.024 -12.758 -12.590 1.00 94.50 94 THR A O 1
ATOM 721 N N . TYR A 1 95 ? 16.255 -13.358 -10.443 1.00 95.38 95 TYR A N 1
ATOM 722 C CA . TYR A 1 95 ? 16.469 -14.785 -10.689 1.00 95.38 95 TYR A CA 1
ATOM 723 C C . TYR A 1 95 ? 15.150 -15.563 -10.635 1.00 95.38 95 TYR A C 1
ATOM 725 O O . TYR A 1 95 ? 14.253 -15.205 -9.874 1.00 95.38 95 TYR A O 1
ATOM 733 N N . SER A 1 96 ? 15.041 -16.630 -11.437 1.00 94.56 96 SER A N 1
ATOM 734 C CA . SER A 1 96 ? 13.852 -17.501 -11.460 1.00 94.56 96 SER A CA 1
ATOM 735 C C . SER A 1 96 ? 13.576 -18.114 -10.090 1.00 94.56 96 SER A C 1
ATOM 737 O O . SER A 1 96 ? 12.424 -18.175 -9.682 1.00 94.56 96 SER A O 1
ATOM 739 N N . ASP A 1 97 ? 14.634 -18.470 -9.359 1.00 95.88 97 ASP A N 1
ATOM 740 C CA . ASP A 1 97 ? 14.546 -19.041 -8.014 1.00 95.88 97 ASP A CA 1
ATOM 741 C C . ASP A 1 97 ? 13.795 -18.107 -7.054 1.00 95.88 97 ASP A C 1
ATOM 743 O O . ASP A 1 97 ? 12.927 -18.562 -6.325 1.00 95.88 97 ASP A O 1
ATOM 747 N N . HIS A 1 98 ? 14.016 -16.786 -7.134 1.00 95.38 98 HIS A N 1
ATOM 748 C CA . HIS A 1 98 ? 13.264 -15.826 -6.318 1.00 95.38 98 HIS A CA 1
ATOM 749 C C . HIS A 1 98 ? 11.773 -15.804 -6.665 1.00 95.38 98 HIS A C 1
ATOM 751 O O . HIS A 1 98 ? 10.947 -15.656 -5.775 1.00 95.38 98 HIS A O 1
ATOM 757 N N . ILE A 1 99 ? 11.416 -15.938 -7.947 1.00 96.25 99 ILE A N 1
ATOM 758 C CA . ILE A 1 99 ? 10.006 -16.016 -8.349 1.00 96.25 99 ILE A CA 1
ATOM 759 C C . ILE A 1 99 ? 9.371 -17.278 -7.769 1.00 96.25 99 ILE A C 1
ATOM 761 O O . ILE A 1 99 ? 8.290 -17.197 -7.196 1.00 96.25 99 ILE A O 1
ATOM 765 N N . SER A 1 100 ? 10.065 -18.414 -7.870 1.00 95.81 100 SER A N 1
ATOM 766 C CA . SER A 1 100 ? 9.582 -19.684 -7.328 1.00 95.81 100 SER A CA 1
ATOM 767 C C . SER A 1 100 ? 9.443 -19.632 -5.807 1.00 95.81 100 SER A C 1
ATOM 769 O O . SER A 1 100 ? 8.427 -20.064 -5.269 1.00 95.81 100 SER A O 1
ATOM 771 N N . ASP A 1 101 ? 10.404 -19.019 -5.112 1.00 95.62 101 ASP A N 1
ATOM 772 C CA . ASP A 1 101 ? 10.341 -18.812 -3.665 1.00 95.62 101 ASP A CA 1
ATOM 773 C C . ASP A 1 101 ? 9.132 -17.955 -3.265 1.00 95.62 101 ASP A C 1
ATOM 775 O O . ASP A 1 101 ? 8.497 -18.236 -2.249 1.00 95.62 101 ASP A O 1
ATOM 779 N N . TRP A 1 102 ? 8.790 -16.932 -4.059 1.00 95.00 102 TRP A N 1
ATOM 780 C CA . TRP A 1 102 ? 7.612 -16.092 -3.820 1.00 95.00 102 TRP A CA 1
ATOM 781 C C . TRP A 1 102 ? 6.302 -16.827 -4.103 1.00 95.00 102 TRP A C 1
ATOM 783 O O . TRP A 1 102 ? 5.340 -16.659 -3.361 1.00 95.00 102 TRP A O 1
ATOM 793 N N . GLU A 1 103 ? 6.242 -17.641 -5.157 1.00 93.75 103 GLU A N 1
ATOM 794 C CA . GLU A 1 103 ? 5.050 -18.422 -5.518 1.00 93.75 103 GLU A CA 1
ATOM 795 C C . GLU A 1 103 ? 4.825 -19.621 -4.583 1.00 93.75 103 GLU A C 1
ATOM 797 O O . GLU A 1 103 ? 3.681 -19.996 -4.331 1.00 93.75 103 GLU A O 1
ATOM 802 N N . CYS A 1 104 ? 5.895 -20.178 -4.011 1.00 91.56 104 CYS A N 1
ATOM 803 C CA . CYS A 1 104 ? 5.850 -21.280 -3.048 1.00 91.56 104 CYS A CA 1
ATOM 804 C C . CYS A 1 104 ? 5.740 -20.825 -1.582 1.00 91.56 104 CYS A C 1
ATOM 806 O O . CYS A 1 104 ? 5.825 -21.669 -0.690 1.00 91.56 104 CYS A O 1
ATOM 808 N N . ASP A 1 105 ? 5.572 -19.523 -1.321 1.00 89.25 105 ASP A N 1
ATOM 809 C CA . ASP A 1 105 ? 5.482 -18.957 0.038 1.00 89.25 105 ASP A CA 1
ATOM 810 C C . ASP A 1 105 ? 6.753 -19.201 0.891 1.00 89.25 105 ASP A C 1
ATOM 812 O O . ASP A 1 105 ? 6.709 -19.186 2.119 1.00 89.25 105 ASP A O 1
ATOM 816 N N . ILE A 1 106 ? 7.907 -19.439 0.248 1.00 91.69 106 ILE A N 1
ATOM 817 C CA . ILE A 1 106 ? 9.207 -19.639 0.916 1.00 91.69 106 ILE A CA 1
ATOM 818 C C . ILE A 1 106 ? 9.748 -18.294 1.408 1.00 91.69 106 ILE A C 1
ATOM 820 O O . ILE A 1 106 ? 10.261 -18.193 2.524 1.00 91.69 106 ILE A O 1
ATOM 824 N N . THR A 1 107 ? 9.641 -17.255 0.574 1.00 91.19 107 THR A N 1
ATOM 825 C CA . THR A 1 107 ? 9.982 -15.874 0.936 1.00 91.19 107 THR A CA 1
ATOM 826 C C . THR A 1 107 ? 8.955 -14.901 0.374 1.00 91.19 107 THR A C 1
ATOM 828 O O . THR A 1 107 ? 8.335 -15.163 -0.650 1.00 91.19 107 THR A O 1
ATOM 831 N N . GLU A 1 108 ? 8.779 -13.751 1.021 1.00 89.94 108 GLU A N 1
ATOM 832 C CA . GLU A 1 108 ? 7.920 -12.692 0.489 1.00 89.94 108 GLU A CA 1
ATOM 833 C C . GLU A 1 108 ? 8.681 -11.806 -0.513 1.00 89.94 108 GLU A C 1
ATOM 835 O O . GLU A 1 108 ? 9.873 -11.526 -0.321 1.00 89.94 108 GLU A O 1
ATOM 840 N N . PRO A 1 109 ? 8.012 -11.302 -1.568 1.00 92.62 109 PRO A N 1
ATOM 841 C CA . PRO A 1 109 ? 8.614 -10.318 -2.452 1.00 92.62 109 PRO A CA 1
ATOM 842 C C . PRO A 1 109 ? 8.894 -9.022 -1.680 1.00 92.62 109 PRO A C 1
ATOM 844 O O . PRO A 1 109 ? 8.037 -8.534 -0.939 1.00 92.62 109 PRO A O 1
ATOM 847 N N . PRO A 1 110 ? 10.065 -8.393 -1.872 1.00 93.00 110 PRO A N 1
ATOM 848 C CA . PRO A 1 110 ? 10.357 -7.130 -1.211 1.00 93.00 110 PRO A CA 1
ATOM 849 C C . PRO A 1 110 ? 9.387 -6.044 -1.692 1.00 93.00 110 PRO A C 1
ATOM 851 O O . PRO A 1 110 ? 8.980 -6.029 -2.854 1.00 93.00 110 PRO A O 1
ATOM 854 N N . ALA A 1 111 ? 9.071 -5.071 -0.832 1.00 92.00 111 ALA A N 1
ATOM 855 C CA . ALA A 1 111 ? 8.125 -3.994 -1.152 1.00 92.00 111 ALA A CA 1
ATOM 856 C C . ALA A 1 111 ? 8.479 -3.229 -2.447 1.00 92.00 111 ALA A C 1
ATOM 858 O O . ALA A 1 111 ? 7.599 -2.807 -3.197 1.00 92.00 111 ALA A O 1
ATOM 859 N N . SER A 1 112 ? 9.776 -3.103 -2.753 1.00 93.06 112 SER A N 1
ATOM 860 C CA . SER A 1 112 ? 10.275 -2.496 -3.992 1.00 93.06 112 SER A CA 1
ATOM 861 C C . SER A 1 112 ? 9.891 -3.264 -5.263 1.00 93.06 112 SER A C 1
ATOM 863 O O . SER A 1 112 ? 9.884 -2.669 -6.339 1.00 93.06 112 SER A O 1
ATOM 865 N N . MET A 1 113 ? 9.552 -4.554 -5.157 1.00 94.00 113 MET A N 1
ATOM 866 C CA . MET A 1 113 ? 9.150 -5.416 -6.271 1.00 94.00 113 MET A CA 1
ATOM 867 C C . MET A 1 113 ? 7.642 -5.438 -6.515 1.00 94.00 113 MET A C 1
ATOM 869 O O . MET A 1 113 ? 7.237 -5.896 -7.576 1.00 94.00 113 MET A O 1
ATOM 873 N N . ILE A 1 114 ? 6.808 -4.888 -5.627 1.00 94.25 114 ILE A N 1
ATOM 874 C CA . ILE A 1 114 ? 5.343 -4.927 -5.788 1.00 94.25 114 ILE A CA 1
ATOM 875 C C . ILE 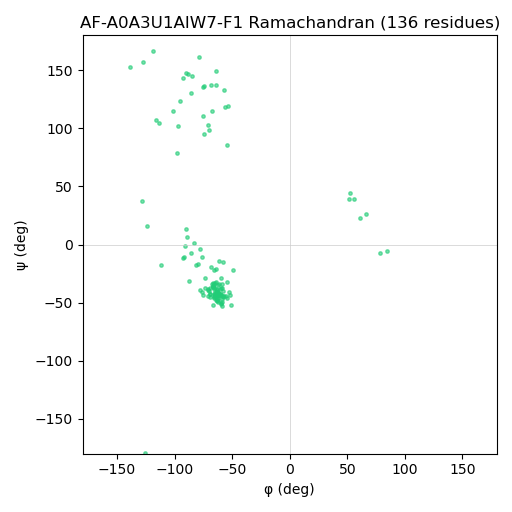A 1 114 ? 4.881 -4.184 -7.048 1.00 94.25 114 ILE A C 1
ATOM 877 O O . ILE A 1 114 ? 4.148 -4.738 -7.866 1.00 94.25 114 ILE A O 1
ATOM 881 N N . ILE A 1 115 ? 5.344 -2.947 -7.249 1.00 93.56 115 ILE A N 1
ATOM 882 C CA . ILE A 1 115 ? 4.997 -2.163 -8.445 1.00 93.56 115 ILE A CA 1
ATOM 883 C C . ILE A 1 115 ? 5.582 -2.796 -9.725 1.00 93.56 115 ILE A C 1
ATOM 885 O O . ILE A 1 115 ? 4.846 -2.937 -10.706 1.00 93.56 115 ILE A O 1
ATOM 889 N N . PRO A 1 116 ? 6.863 -3.223 -9.759 1.00 95.31 116 PRO A N 1
ATOM 890 C CA . PRO A 1 116 ? 7.397 -4.010 -10.870 1.00 95.31 116 PRO A CA 1
ATOM 891 C C . PRO A 1 116 ? 6.598 -5.282 -11.186 1.00 95.31 116 PRO A C 1
ATOM 893 O O . PRO A 1 116 ? 6.291 -5.511 -12.356 1.00 95.31 116 PRO A O 1
ATOM 896 N N . LEU A 1 117 ? 6.231 -6.076 -10.174 1.00 94.75 117 LEU A N 1
ATOM 897 C CA . LEU A 1 117 ? 5.437 -7.300 -10.319 1.00 94.75 117 LEU A CA 1
ATOM 898 C C . LEU A 1 117 ? 4.094 -6.993 -10.968 1.00 94.75 117 LEU A C 1
ATOM 900 O O . LEU A 1 117 ? 3.786 -7.562 -12.011 1.00 94.75 117 LEU A O 1
ATOM 904 N N . ALA A 1 118 ? 3.347 -6.038 -10.418 1.00 93.81 118 ALA A N 1
ATOM 905 C CA . ALA A 1 118 ? 2.058 -5.621 -10.960 1.00 93.81 118 ALA A CA 1
ATOM 906 C C . ALA A 1 118 ? 2.164 -5.199 -12.439 1.00 93.81 118 ALA A C 1
ATOM 908 O O . ALA A 1 118 ? 1.409 -5.658 -13.299 1.00 93.81 118 ALA A O 1
ATOM 909 N N . ASN A 1 119 ? 3.189 -4.414 -12.781 1.00 93.12 119 ASN A N 1
ATOM 910 C CA . ASN A 1 119 ? 3.439 -3.978 -14.157 1.00 93.12 119 ASN A CA 1
ATOM 911 C C . ASN A 1 119 ? 3.834 -5.117 -15.113 1.00 93.12 119 ASN A C 1
ATOM 913 O O . ASN A 1 119 ? 3.474 -5.079 -16.300 1.00 93.12 119 ASN A O 1
ATOM 917 N N . ALA A 1 120 ? 4.604 -6.096 -14.630 1.00 93.69 120 ALA A N 1
ATOM 918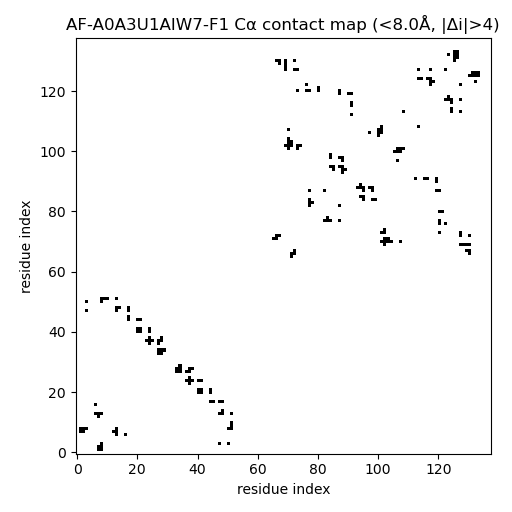 C CA . ALA A 1 120 ? 5.048 -7.254 -15.404 1.00 93.69 120 ALA A CA 1
ATOM 919 C C . ALA A 1 120 ? 3.911 -8.259 -15.635 1.00 93.69 120 ALA A C 1
ATOM 921 O O . ALA A 1 120 ? 3.810 -8.807 -16.734 1.00 93.69 120 ALA A O 1
ATOM 922 N N . LEU A 1 121 ? 3.055 -8.431 -14.626 1.00 92.81 121 LEU A N 1
ATOM 923 C CA . LEU A 1 121 ? 1.887 -9.313 -14.601 1.00 92.81 121 LEU A CA 1
ATOM 924 C C . LEU A 1 121 ? 0.625 -8.668 -15.191 1.00 92.81 121 LEU A C 1
ATOM 926 O O . LEU A 1 121 ? -0.383 -9.344 -15.367 1.00 92.81 121 LEU A O 1
ATOM 930 N N . LYS A 1 122 ? 0.682 -7.369 -15.518 1.00 90.81 122 LYS A N 1
ATOM 931 C CA . LYS A 1 122 ? -0.449 -6.582 -16.039 1.00 90.81 122 LYS A CA 1
ATOM 932 C C . LYS A 1 122 ? -1.671 -6.614 -15.118 1.00 90.81 122 LYS A C 1
ATOM 934 O O . LYS A 1 122 ? -2.802 -6.636 -15.596 1.00 90.81 122 LYS A O 1
ATOM 939 N N . CYS A 1 123 ? -1.431 -6.570 -13.812 1.00 89.69 123 CYS A N 1
ATOM 940 C CA . CYS A 1 123 ? -2.469 -6.486 -12.794 1.00 89.69 123 CYS A CA 1
ATOM 941 C C . CYS A 1 123 ? -2.336 -5.204 -11.965 1.00 89.69 123 CYS A C 1
ATOM 943 O O . CYS A 1 123 ? -1.328 -4.497 -12.029 1.00 89.69 123 CYS A O 1
ATOM 945 N N . ASP A 1 124 ? -3.378 -4.897 -11.200 1.00 89.25 124 ASP A N 1
ATOM 946 C CA . ASP A 1 124 ? -3.358 -3.786 -10.258 1.00 89.25 124 ASP A CA 1
ATOM 947 C C . ASP A 1 124 ? -2.514 -4.154 -9.011 1.00 89.25 124 ASP A C 1
ATOM 949 O O . ASP A 1 124 ? -2.659 -5.264 -8.485 1.00 89.25 124 ASP A O 1
ATOM 953 N N . PRO A 1 125 ? -1.628 -3.269 -8.509 1.00 89.44 125 PRO A N 1
ATOM 954 C CA . PRO A 1 125 ? -0.834 -3.547 -7.311 1.00 89.44 125 PRO A CA 1
ATOM 955 C C . PRO A 1 125 ? -1.676 -3.833 -6.062 1.00 89.44 125 PRO A C 1
ATOM 957 O O . PRO A 1 125 ? -1.280 -4.646 -5.228 1.00 89.44 125 PRO A O 1
ATOM 960 N N . LEU A 1 126 ? -2.835 -3.185 -5.921 1.00 88.38 126 LEU A N 1
ATOM 961 C CA . LEU A 1 126 ? -3.760 -3.418 -4.818 1.00 88.38 126 LEU A CA 1
ATOM 962 C C . LEU A 1 126 ? -4.427 -4.787 -4.953 1.00 88.38 126 LEU A C 1
ATOM 964 O O . LEU A 1 126 ? -4.515 -5.501 -3.954 1.00 88.38 126 LEU A O 1
ATOM 968 N N . TRP A 1 127 ? -4.809 -5.193 -6.170 1.00 89.50 127 TRP A N 1
ATOM 969 C CA . TRP A 1 127 ? -5.279 -6.560 -6.424 1.00 89.50 127 TRP A CA 1
ATOM 970 C C . TRP A 1 127 ? -4.203 -7.587 -6.068 1.00 89.50 127 TRP A C 1
ATOM 972 O O . TRP A 1 127 ? -4.492 -8.574 -5.396 1.00 89.50 127 TRP A O 1
ATOM 982 N N . LEU A 1 128 ? -2.947 -7.336 -6.443 1.00 89.94 128 LEU A N 1
ATOM 983 C CA . LEU A 1 128 ? -1.847 -8.245 -6.129 1.00 89.94 128 LEU A CA 1
ATOM 984 C C . LEU A 1 128 ? -1.662 -8.402 -4.613 1.00 89.94 128 LEU A C 1
ATOM 986 O O . LEU A 1 128 ? -1.496 -9.517 -4.124 1.00 89.94 128 LEU A O 1
ATOM 990 N N . LEU A 1 129 ? -1.742 -7.307 -3.856 1.00 88.94 129 LEU A N 1
ATOM 991 C CA . LEU A 1 129 ? -1.554 -7.322 -2.404 1.00 88.94 129 LEU A CA 1
ATOM 992 C C . LEU A 1 129 ? -2.755 -7.880 -1.638 1.00 88.94 129 LEU A C 1
ATOM 994 O O . LEU A 1 129 ? -2.565 -8.631 -0.687 1.00 88.94 1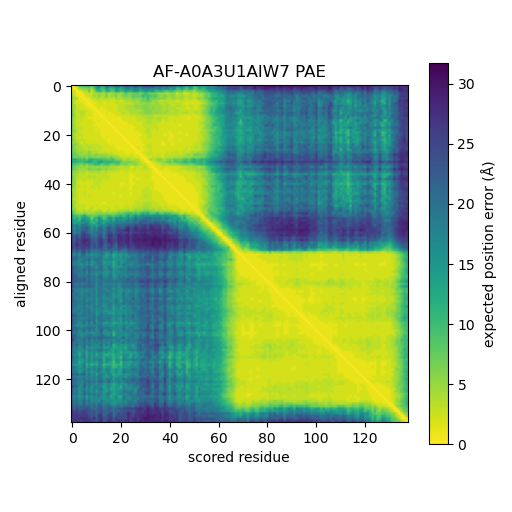29 LEU A O 1
ATOM 998 N N . THR A 1 130 ? -3.975 -7.535 -2.043 1.00 82.88 130 THR A N 1
ATOM 999 C CA . THR A 1 130 ? -5.188 -7.769 -1.237 1.00 82.88 130 THR A CA 1
ATOM 1000 C C . THR A 1 130 ? -6.133 -8.810 -1.828 1.00 82.88 130 THR A C 1
ATOM 1002 O O . THR A 1 130 ? -6.982 -9.326 -1.116 1.00 82.88 130 THR A O 1
ATOM 1005 N N . GLY A 1 131 ? -5.998 -9.130 -3.117 1.00 80.69 131 GLY A N 1
ATOM 1006 C CA . GLY A 1 131 ? -6.975 -9.916 -3.876 1.00 80.69 131 GLY A CA 1
ATOM 1007 C C . GLY A 1 131 ? -8.207 -9.122 -4.316 1.00 80.69 131 GLY A C 1
ATOM 1008 O O . GLY A 1 131 ? -8.989 -9.617 -5.127 1.00 80.69 131 GLY A O 1
ATOM 1009 N N . ASN A 1 132 ? -8.356 -7.878 -3.859 1.00 75.81 132 ASN A N 1
ATOM 1010 C CA . ASN A 1 132 ? -9.481 -7.025 -4.207 1.00 75.81 132 ASN A CA 1
ATOM 1011 C C . ASN A 1 132 ? -9.089 -6.131 -5.381 1.00 75.81 132 ASN A C 1
ATOM 1013 O O . ASN A 1 132 ? -8.118 -5.378 -5.313 1.00 75.81 132 ASN A O 1
ATOM 1017 N N . ASN A 1 133 ? -9.860 -6.193 -6.465 1.00 69.06 133 ASN A N 1
ATOM 1018 C CA . ASN A 1 133 ? -9.731 -5.206 -7.528 1.00 69.06 133 ASN A CA 1
ATOM 1019 C C . ASN A 1 133 ? -10.361 -3.893 -7.028 1.00 69.06 133 ASN A C 1
ATOM 1021 O O . ASN A 1 133 ? -11.440 -3.964 -6.430 1.00 69.06 133 ASN A O 1
ATOM 1025 N N . PRO A 1 134 ? -9.748 -2.712 -7.232 1.00 59.31 134 PRO A N 1
ATOM 1026 C CA . PRO A 1 134 ? -10.452 -1.462 -6.974 1.00 59.31 134 PRO A CA 1
ATOM 1027 C C . PRO A 1 134 ? -11.735 -1.473 -7.813 1.00 59.31 134 PRO A C 1
ATOM 1029 O O . PRO A 1 134 ? -11.665 -1.618 -9.035 1.00 59.31 134 PRO A O 1
ATOM 1032 N N . GLU A 1 135 ? -12.904 -1.418 -7.164 1.00 56.75 135 GLU A N 1
ATOM 1033 C CA . GLU A 1 135 ? -14.178 -1.359 -7.879 1.00 56.75 135 GLU A CA 1
ATOM 1034 C C . GLU A 1 135 ? -14.113 -0.187 -8.857 1.00 56.75 135 GLU A C 1
ATOM 1036 O O . GLU A 1 135 ? -13.884 0.960 -8.463 1.00 56.75 135 GLU A O 1
ATOM 1041 N N . ILE A 1 136 ? -14.247 -0.490 -10.149 1.00 56.50 136 ILE A N 1
ATOM 1042 C CA . ILE A 1 136 ? -14.332 0.532 -11.182 1.00 56.50 136 ILE A CA 1
ATOM 1043 C C . ILE A 1 136 ? -15.693 1.189 -10.972 1.00 56.50 136 ILE A C 1
ATOM 1045 O O . ILE A 1 136 ? -16.721 0.637 -11.356 1.00 56.50 136 ILE A O 1
ATOM 1049 N N . VAL A 1 137 ? -15.701 2.331 -10.292 1.00 50.38 137 VAL A N 1
ATOM 1050 C CA . VAL A 1 137 ? -16.881 3.187 -10.227 1.00 50.38 137 VAL A CA 1
ATOM 1051 C C . VAL A 1 137 ? -16.975 3.865 -11.595 1.00 50.38 137 VAL A C 1
ATOM 1053 O O . VAL A 1 137 ? -16.239 4.817 -11.856 1.00 50.38 137 VAL A O 1
ATOM 1056 N N . GLU A 1 138 ? -17.775 3.282 -12.495 1.00 39.31 138 GLU A N 1
ATOM 1057 C CA . GLU A 1 138 ? -18.150 3.889 -13.786 1.00 39.31 138 GLU A CA 1
ATOM 1058 C C . GLU A 1 138 ? -18.921 5.205 -13.605 1.00 39.31 138 GLU A C 1
ATOM 1060 O O . GLU A 1 138 ? -19.738 5.308 -12.656 1.00 39.31 138 GLU A O 1
#

Organism: Salmonella enterica I (NCBI:txid59201)

Radius of gyration: 19.69 Å; Cα contacts (8 Å, |Δi|>4): 129; chains: 1; bounding box: 37×49×42 Å

pLDDT: mean 84.58, std 14.75, range [39.31, 96.25]

Solvent-accessible surface area (backbone atoms only — not comparable to full-atom values): 7902 Å² total; per-residue (Å²): 130,75,54,57,97,83,39,57,52,49,70,73,47,40,55,53,49,35,52,51,40,43,54,48,19,59,57,34,48,77,37,87,89,34,37,70,60,16,52,53,37,44,54,50,33,52,53,52,53,48,58,42,50,62,66,62,68,77,72,72,80,88,71,94,55,66,78,72,41,49,24,45,40,53,44,51,37,32,53,76,67,71,46,52,54,58,55,50,13,61,74,67,76,53,54,36,67,60,45,49,30,26,42,69,65,73,42,80,75,55,80,84,44,45,61,55,48,16,65,73,47,74,48,54,51,59,25,51,71,68,66,47,68,81,79,81,81,127

Mean predicted aligned error: 12.29 Å

Sequence (138 aa):
MKDFNGLSLMPQDVVRNSLNIISTAGTLSTSCQYSQLADELIDIALQYLNEACVKTDAELHTSDDGSTRLSSRIQLARENFGLTEADLARKLNTYSDHISDWECDITEPPASMIIPLANALKCDPLWLLTGNNPEIVE